Protein AF-A0A7C4ADW3-F1 (afdb_monomer_lite)

pLDDT: mean 90.83, std 10.3, range [45.72, 98.69]

Secondary structure (DSSP, 8-state):
--SSSEEEEEEEEE-SS-SSEEEEEEEEEEEETTTTEEEEPPSEEEEEE-TTS-EEEPPPPPSS-EESS-TT-TT--EESEEEEESS---EEEEEEEEETTT--B-B--EEEEE-SSS-EEEEEEEEEPP-

Radius of gyration: 14.39 Å; chains: 1; bounding box: 37×35×33 Å

Foldseek 3Di:
DPPFFWEKDKDKDQDQDAQKAKEFEAEWDPPDVVVPDIKGDWQKWKFKQAPVRDTDIKDTFDTGFDWPPDVPDPPTDTGRIMDMDDGQDWAKMKIFMAGNPPRHTRYDIDIDTADPPPGMHMYMYIYGDDD

Sequence (131 aa):
MPHYKFTGNVVSFDTGTLQMTRITGMIWKIIDINTNQFDGEPNYQMKLVDPNGEVHLSDVSGLGGADSTCPKCGDNRRMNCKIEFTPYVPGEYRVTLIQAWDGGQASNEVKFTMAASPPQYVHIDFFPNQQ

Structure (mmCIF, N/CA/C/O backbone):
data_AF-A0A7C4ADW3-F1
#
_entry.id   AF-A0A7C4ADW3-F1
#
loop_
_atom_site.group_PDB
_atom_site.id
_atom_site.type_symbol
_atom_site.label_atom_id
_atom_site.label_alt_id
_atom_site.label_comp_id
_atom_site.label_asym_id
_atom_site.label_entity_id
_atom_site.label_seq_id
_atom_site.pdbx_PDB_ins_code
_atom_site.Cartn_x
_atom_site.Cartn_y
_atom_site.Cartn_z
_atom_site.occupancy
_atom_site.B_iso_or_equiv
_atom_site.auth_seq_id
_atom_site.auth_comp_id
_atom_site.auth_asym_id
_atom_site.auth_atom_id
_atom_site.pdbx_PDB_model_num
ATOM 1 N N . MET A 1 1 ? 20.022 -11.215 -1.040 1.00 45.72 1 MET A N 1
ATOM 2 C CA . MET A 1 1 ? 19.246 -10.952 -2.270 1.00 45.72 1 MET A CA 1
ATOM 3 C C . MET A 1 1 ? 17.810 -10.696 -1.848 1.00 45.72 1 MET A C 1
ATOM 5 O O . MET A 1 1 ? 17.306 -11.519 -1.087 1.00 45.72 1 MET A O 1
ATOM 9 N N . PRO A 1 2 ? 17.168 -9.576 -2.217 1.00 53.22 2 PRO A N 1
ATOM 10 C CA . PRO A 1 2 ? 15.757 -9.401 -1.897 1.00 53.22 2 PRO A CA 1
ATOM 11 C C . PRO A 1 2 ? 14.934 -10.431 -2.685 1.00 53.22 2 PRO A C 1
ATOM 13 O O . PRO A 1 2 ? 15.098 -10.565 -3.893 1.00 53.22 2 PRO A O 1
ATOM 16 N N . HIS A 1 3 ? 14.085 -11.190 -1.988 1.00 76.88 3 HIS A N 1
ATOM 17 C CA . HIS A 1 3 ? 13.252 -12.252 -2.574 1.00 76.88 3 HIS A CA 1
ATOM 18 C C . HIS A 1 3 ? 12.066 -11.698 -3.390 1.00 76.88 3 HIS A C 1
ATOM 20 O O . HIS A 1 3 ? 11.438 -12.428 -4.147 1.00 76.88 3 HIS A O 1
ATOM 26 N N . TYR A 1 4 ? 11.773 -10.402 -3.253 1.00 89.25 4 TYR A N 1
ATOM 27 C CA . TYR A 1 4 ? 10.623 -9.731 -3.856 1.00 89.25 4 TYR A CA 1
ATOM 28 C C . TYR A 1 4 ? 11.052 -8.550 -4.736 1.00 89.25 4 TYR A C 1
ATOM 30 O O . TYR A 1 4 ? 12.095 -7.940 -4.493 1.00 89.25 4 TYR A O 1
ATOM 38 N N . LYS A 1 5 ? 10.234 -8.205 -5.743 1.00 93.62 5 LYS A N 1
ATOM 39 C CA . LYS A 1 5 ? 10.499 -7.092 -6.677 1.00 93.62 5 LYS A CA 1
ATOM 40 C C . LYS A 1 5 ? 10.414 -5.728 -5.985 1.00 93.62 5 LYS A C 1
ATOM 42 O O . LYS A 1 5 ? 11.176 -4.833 -6.337 1.00 93.62 5 LYS A O 1
ATOM 47 N N . PHE A 1 6 ? 9.529 -5.578 -5.002 1.00 96.19 6 PHE A N 1
ATOM 48 C CA . PHE A 1 6 ? 9.282 -4.313 -4.313 1.00 96.19 6 PHE A CA 1
ATOM 49 C C . PHE A 1 6 ? 9.501 -4.411 -2.803 1.00 96.19 6 PHE A C 1
ATOM 51 O O . PHE A 1 6 ? 9.341 -5.478 -2.205 1.00 96.19 6 PHE A O 1
ATOM 58 N N . THR A 1 7 ? 9.795 -3.267 -2.189 1.00 96.12 7 THR A N 1
ATOM 59 C CA . THR A 1 7 ? 9.727 -3.058 -0.742 1.00 96.12 7 THR A CA 1
ATOM 60 C C . THR A 1 7 ? 8.665 -2.011 -0.423 1.00 96.12 7 THR A C 1
ATOM 62 O O . THR A 1 7 ? 8.699 -0.909 -0.971 1.00 96.12 7 THR A O 1
ATOM 65 N N . GLY A 1 8 ? 7.714 -2.359 0.446 1.00 96.50 8 GLY A N 1
ATOM 66 C CA . GLY A 1 8 ? 6.661 -1.448 0.901 1.00 96.50 8 GLY A CA 1
ATOM 67 C C . GLY A 1 8 ? 7.104 -0.592 2.091 1.00 96.50 8 GLY A C 1
ATOM 68 O O . GLY A 1 8 ? 7.705 -1.110 3.032 1.00 96.50 8 GLY A O 1
ATOM 69 N N . ASN A 1 9 ? 6.766 0.697 2.075 1.00 96.00 9 ASN A N 1
ATOM 70 C CA . ASN A 1 9 ? 7.026 1.653 3.152 1.00 96.00 9 ASN A CA 1
ATOM 71 C C . ASN A 1 9 ? 5.736 2.378 3.526 1.00 96.00 9 ASN A C 1
ATOM 73 O O . ASN A 1 9 ? 5.073 2.946 2.663 1.00 96.00 9 ASN A O 1
ATOM 77 N N . VAL A 1 10 ? 5.382 2.356 4.810 1.00 96.62 10 VAL A N 1
ATOM 78 C CA . VAL A 1 10 ? 4.102 2.880 5.296 1.00 96.62 10 VAL A CA 1
ATOM 79 C C . VAL A 1 10 ? 4.258 4.303 5.816 1.00 96.62 10 VAL A C 1
ATOM 81 O O . VAL A 1 10 ? 5.202 4.610 6.542 1.00 96.62 10 VAL A O 1
ATOM 84 N N . VAL A 1 11 ? 3.279 5.148 5.507 1.00 94.12 11 VAL A N 1
ATOM 85 C CA . VAL A 1 11 ? 3.099 6.470 6.104 1.00 94.12 11 VAL A CA 1
ATOM 86 C C . VAL A 1 11 ? 1.648 6.615 6.546 1.00 94.12 11 VAL A C 1
ATOM 88 O O . VAL A 1 11 ? 0.734 6.293 5.793 1.00 94.12 11 VAL A O 1
ATOM 91 N N . SER A 1 12 ? 1.434 7.096 7.767 1.00 91.75 12 SER A N 1
ATOM 92 C CA . SER A 1 12 ? 0.105 7.370 8.317 1.00 91.75 12 SER A CA 1
ATOM 93 C C . SER A 1 12 ? -0.081 8.862 8.561 1.00 91.75 12 SER A C 1
ATOM 95 O O . SER A 1 12 ? 0.875 9.584 8.854 1.00 91.75 12 SER A O 1
ATOM 97 N N . PHE A 1 13 ? -1.321 9.316 8.424 1.00 88.75 13 PHE A N 1
ATOM 98 C CA . PHE A 1 13 ? -1.724 10.697 8.647 1.00 88.75 13 PHE A CA 1
ATOM 99 C C . PHE A 1 13 ? -2.974 10.714 9.512 1.00 88.75 13 PHE A C 1
ATOM 101 O O . PHE A 1 13 ? -3.928 9.981 9.241 1.00 88.75 13 PHE A O 1
ATOM 108 N N . ASP A 1 14 ? -2.979 11.570 10.527 1.00 88.12 14 ASP A N 1
ATOM 109 C CA . ASP A 1 14 ? -4.175 11.825 11.316 1.00 88.12 14 ASP A CA 1
ATOM 110 C C . ASP A 1 14 ? -5.182 12.607 10.472 1.00 88.12 14 ASP A C 1
ATOM 112 O O . ASP A 1 14 ? -4.844 13.590 9.810 1.00 88.12 14 ASP A O 1
ATOM 116 N N . THR A 1 15 ? -6.438 12.177 10.503 1.00 76.12 15 THR A N 1
ATOM 117 C CA . THR A 1 15 ? -7.532 12.805 9.763 1.00 76.12 15 THR A CA 1
ATOM 118 C C . THR A 1 15 ? -8.661 13.173 10.716 1.00 76.12 15 THR A C 1
ATOM 120 O O . THR A 1 15 ? -8.942 12.476 11.689 1.00 76.12 15 THR A O 1
ATOM 123 N N . GLY A 1 16 ? -9.329 14.293 10.443 1.00 62.47 16 GLY A N 1
ATOM 124 C CA . GLY A 1 16 ? -10.445 14.769 11.265 1.00 62.47 16 GLY A CA 1
ATOM 125 C C . GLY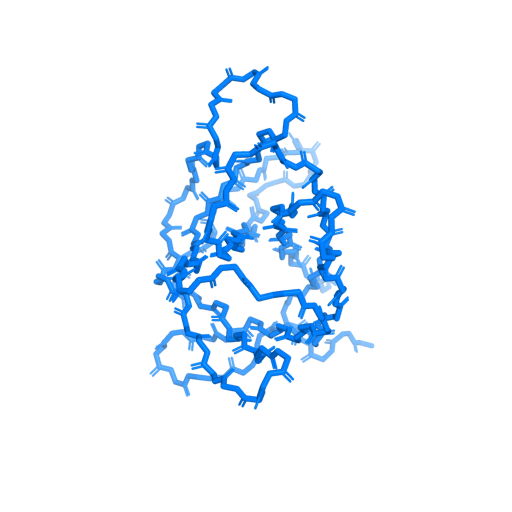 A 1 16 ? -11.829 14.316 10.790 1.00 62.47 16 GLY A C 1
ATOM 126 O O . GLY A 1 16 ? -12.819 14.703 11.404 1.00 62.47 16 GLY A O 1
ATOM 127 N N . THR A 1 17 ? -11.931 13.584 9.673 1.00 58.78 17 THR A N 1
ATOM 128 C CA . THR A 1 17 ? -13.182 13.521 8.889 1.00 58.78 17 THR A CA 1
ATOM 129 C C . THR A 1 17 ? -13.606 12.140 8.390 1.00 58.78 17 THR A C 1
ATOM 131 O O . THR A 1 17 ? -14.763 11.993 7.994 1.00 58.78 17 THR A O 1
ATOM 134 N N . LEU A 1 18 ? -12.744 11.118 8.380 1.00 60.31 18 LEU A N 1
ATOM 135 C CA . LEU A 1 18 ? -13.081 9.861 7.704 1.00 60.31 18 LEU A CA 1
ATOM 136 C C . LEU A 1 18 ? -13.853 8.894 8.617 1.00 60.31 18 LEU A C 1
ATOM 138 O O . LEU A 1 18 ? -13.312 8.330 9.560 1.00 60.31 18 LEU A O 1
ATOM 142 N N . GLN A 1 19 ? -15.121 8.646 8.268 1.00 74.06 19 GLN A N 1
ATOM 143 C CA . GLN A 1 19 ? -15.909 7.497 8.750 1.00 74.06 19 GLN A CA 1
ATOM 144 C C . GLN A 1 19 ? -15.603 6.202 7.965 1.00 74.06 19 GLN A C 1
ATOM 146 O O . GLN A 1 19 ? -16.326 5.213 8.093 1.00 74.06 19 GLN A O 1
ATOM 151 N N . MET A 1 20 ? -14.562 6.207 7.127 1.00 88.50 20 MET A N 1
ATOM 152 C CA . MET A 1 20 ? -14.167 5.088 6.271 1.00 88.50 20 MET A CA 1
ATOM 153 C C . MET A 1 20 ? -12.701 4.729 6.490 1.00 88.50 20 MET A C 1
ATOM 155 O O . MET A 1 20 ? -11.868 5.608 6.714 1.00 88.50 20 MET A O 1
ATOM 159 N N . THR A 1 21 ? -12.383 3.448 6.366 1.00 92.62 21 THR A N 1
ATOM 160 C CA . THR A 1 21 ? -11.007 2.977 6.248 1.00 92.62 21 THR A CA 1
ATOM 161 C C . THR A 1 21 ? -10.494 3.308 4.851 1.00 92.62 21 THR A C 1
ATOM 163 O O . THR A 1 21 ? -11.134 2.965 3.856 1.00 92.62 21 THR A O 1
ATOM 166 N N . ARG A 1 22 ? -9.337 3.977 4.771 1.00 93.31 22 ARG A N 1
ATOM 167 C CA . ARG A 1 22 ? -8.710 4.376 3.507 1.00 93.31 22 ARG A CA 1
ATOM 168 C C . ARG A 1 22 ? -7.217 4.072 3.514 1.00 93.31 22 ARG A C 1
ATOM 170 O O . ARG A 1 22 ? -6.466 4.655 4.298 1.00 93.31 22 ARG A O 1
ATOM 177 N N . ILE A 1 23 ? -6.805 3.198 2.600 1.00 95.50 23 ILE A N 1
ATOM 178 C CA . ILE A 1 23 ? -5.406 2.855 2.347 1.00 95.50 23 ILE A CA 1
ATOM 179 C C . ILE A 1 23 ? -5.122 3.113 0.873 1.00 95.50 23 ILE A C 1
ATOM 181 O O . ILE A 1 23 ? -5.848 2.632 0.005 1.00 95.50 23 ILE A O 1
ATOM 185 N N . THR A 1 24 ? -4.064 3.848 0.561 1.00 96.25 24 THR A N 1
ATOM 186 C CA . THR A 1 24 ? -3.632 4.062 -0.826 1.00 96.25 24 THR A CA 1
ATOM 187 C C . THR A 1 24 ? -2.233 3.520 -1.044 1.00 96.25 24 THR A C 1
ATOM 189 O O . THR A 1 24 ? -1.442 3.405 -0.108 1.00 96.25 24 THR A O 1
ATOM 192 N N . GLY A 1 25 ? -1.941 3.171 -2.290 1.00 97.56 25 GLY A N 1
ATOM 193 C CA . GLY A 1 25 ? -0.651 2.648 -2.697 1.00 97.56 25 GLY A CA 1
ATOM 194 C C . GLY A 1 25 ? -0.086 3.423 -3.875 1.00 97.56 25 GLY A C 1
ATOM 195 O O . GLY A 1 25 ? -0.821 3.838 -4.777 1.00 97.56 25 GLY A O 1
ATOM 196 N N . MET A 1 26 ? 1.232 3.591 -3.870 1.00 97.69 26 MET A N 1
ATOM 197 C CA . MET A 1 26 ? 1.995 4.004 -5.039 1.00 97.69 26 MET A CA 1
ATOM 198 C C . MET A 1 26 ? 3.016 2.929 -5.370 1.00 97.69 26 MET A C 1
ATOM 200 O O . MET A 1 26 ? 3.958 2.699 -4.612 1.00 97.69 26 MET A O 1
ATOM 204 N N . ILE A 1 27 ? 2.825 2.257 -6.501 1.00 97.94 27 ILE A N 1
ATOM 205 C CA . ILE A 1 27 ? 3.813 1.316 -7.017 1.00 97.94 27 ILE A CA 1
ATOM 206 C C . ILE A 1 27 ? 4.733 2.085 -7.949 1.00 97.94 27 ILE A C 1
ATOM 208 O O . ILE A 1 27 ? 4.316 2.518 -9.021 1.00 97.94 27 ILE A O 1
ATOM 212 N N . TRP A 1 28 ? 5.984 2.259 -7.536 1.00 95.94 28 TRP A N 1
ATOM 213 C CA . TRP A 1 28 ? 6.945 3.066 -8.269 1.00 95.94 28 TRP A CA 1
ATOM 214 C C . TRP A 1 28 ? 7.670 2.263 -9.343 1.00 95.94 28 TRP A C 1
ATOM 216 O O . TRP A 1 28 ? 8.145 1.149 -9.126 1.00 95.94 28 TRP A O 1
ATOM 226 N N . LYS A 1 29 ? 7.845 2.892 -10.496 1.00 94.00 29 LYS A N 1
ATOM 227 C CA . LYS A 1 29 ? 8.771 2.493 -11.545 1.00 94.00 29 LYS A CA 1
ATOM 228 C C . LYS A 1 29 ? 9.920 3.489 -11.570 1.00 94.00 29 LYS A C 1
ATOM 230 O O . LYS A 1 29 ? 9.690 4.689 -11.700 1.00 94.00 29 LYS A O 1
ATOM 235 N N . ILE A 1 30 ? 11.154 3.001 -11.483 1.00 91.94 30 ILE A N 1
ATOM 236 C CA . ILE A 1 30 ? 12.331 3.838 -11.737 1.00 91.94 30 ILE A CA 1
ATOM 237 C C . ILE A 1 30 ? 12.452 4.003 -13.251 1.00 91.94 30 ILE A C 1
ATOM 239 O O . ILE A 1 30 ? 12.610 3.013 -13.966 1.00 91.94 30 ILE A O 1
ATOM 243 N N . ILE A 1 31 ? 12.353 5.242 -13.731 1.00 91.75 31 ILE A N 1
ATOM 244 C CA . ILE A 1 31 ? 12.647 5.583 -15.127 1.00 91.75 31 ILE A CA 1
ATOM 245 C C . ILE A 1 31 ? 14.138 5.878 -15.258 1.00 91.75 31 ILE A C 1
ATOM 247 O O . ILE A 1 31 ? 14.818 5.275 -16.083 1.00 91.75 31 ILE A O 1
ATOM 251 N N . ASP A 1 32 ? 14.648 6.750 -14.391 1.00 88.00 32 ASP A N 1
ATOM 252 C CA . ASP A 1 32 ? 16.068 7.055 -14.274 1.00 88.00 32 ASP A CA 1
ATOM 253 C C . ASP A 1 32 ? 16.368 7.536 -12.853 1.00 88.00 32 ASP A C 1
ATOM 255 O O . ASP A 1 32 ? 15.870 8.566 -12.395 1.00 88.00 32 ASP A O 1
ATOM 259 N N . ILE A 1 33 ? 17.197 6.777 -12.141 1.00 85.56 33 ILE A N 1
ATOM 260 C CA . ILE A 1 33 ? 17.544 7.089 -10.757 1.00 85.56 33 ILE A CA 1
ATOM 261 C C . ILE A 1 33 ? 18.495 8.281 -10.637 1.00 85.56 33 ILE A C 1
ATOM 263 O O . ILE A 1 33 ? 18.429 9.012 -9.652 1.00 85.56 33 ILE A O 1
ATOM 267 N N . ASN A 1 34 ? 19.343 8.521 -11.640 1.00 89.06 34 ASN A N 1
ATOM 268 C CA . ASN A 1 34 ? 20.322 9.608 -11.595 1.00 89.06 34 ASN A CA 1
ATOM 269 C C . ASN A 1 34 ? 19.641 10.973 -11.707 1.00 89.06 34 ASN A C 1
ATOM 271 O O . ASN A 1 34 ? 20.129 11.962 -11.164 1.00 89.06 34 ASN A O 1
ATOM 275 N N . THR A 1 35 ? 18.497 11.021 -12.390 1.00 88.88 35 THR A N 1
ATOM 276 C CA . THR A 1 35 ? 17.680 12.229 -12.547 1.00 88.88 35 THR A CA 1
ATOM 277 C C . THR A 1 35 ? 16.444 12.233 -11.648 1.00 88.88 35 THR A C 1
ATOM 279 O O . THR A 1 35 ? 15.613 13.135 -11.754 1.00 88.88 35 THR A O 1
ATOM 282 N N . ASN A 1 36 ? 16.340 11.263 -10.729 1.00 84.44 36 ASN A N 1
ATOM 283 C CA . ASN A 1 36 ? 15.226 11.114 -9.793 1.00 84.44 36 ASN A CA 1
ATOM 284 C C . ASN A 1 36 ? 13.857 11.056 -10.508 1.00 84.44 36 ASN A C 1
ATOM 286 O O . ASN A 1 36 ? 12.859 11.602 -10.030 1.00 84.44 36 ASN A O 1
ATOM 290 N N . GLN A 1 37 ? 13.827 10.428 -11.685 1.00 88.06 37 GLN A N 1
ATOM 291 C CA . GLN A 1 37 ? 12.636 10.258 -12.505 1.00 88.06 37 GLN A CA 1
ATOM 292 C C . GLN A 1 37 ? 11.951 8.938 -12.165 1.00 88.06 37 GLN A C 1
ATOM 294 O O . GLN A 1 37 ? 12.486 7.849 -12.400 1.00 88.06 37 GLN A O 1
ATOM 299 N N . PHE A 1 38 ? 10.727 9.052 -11.658 1.00 90.31 38 PHE A N 1
ATOM 300 C CA . PHE A 1 38 ? 9.875 7.918 -11.331 1.00 90.31 38 PHE A CA 1
ATOM 301 C C . PHE A 1 38 ? 8.508 8.060 -11.981 1.00 90.31 38 PHE A C 1
ATOM 303 O O . PHE A 1 38 ? 8.006 9.168 -12.186 1.00 90.31 38 PHE A O 1
ATOM 310 N N . ASP A 1 39 ? 7.888 6.918 -12.236 1.00 92.88 39 ASP A N 1
ATOM 311 C CA . ASP A 1 39 ? 6.523 6.819 -12.729 1.00 92.88 39 ASP A CA 1
ATOM 312 C C . ASP A 1 39 ? 5.732 5.773 -11.931 1.00 92.88 39 ASP A C 1
ATOM 314 O O . ASP A 1 39 ? 6.283 5.110 -11.051 1.00 92.88 39 ASP A O 1
ATOM 318 N N . GLY A 1 40 ? 4.440 5.627 -12.213 1.00 95.19 40 GLY A N 1
ATOM 319 C CA . GLY A 1 40 ? 3.636 4.535 -11.672 1.00 95.19 40 GLY A CA 1
ATOM 320 C C . GLY A 1 40 ? 3.759 3.259 -12.489 1.00 95.19 40 GLY A C 1
ATOM 321 O O . GLY A 1 40 ? 3.577 3.264 -13.707 1.00 95.19 40 GLY A O 1
ATOM 322 N N . GLU A 1 41 ? 4.026 2.153 -11.806 1.00 96.19 41 GLU A N 1
ATOM 323 C CA . GLU A 1 41 ? 4.020 0.815 -12.384 1.00 96.19 41 GLU A CA 1
ATOM 324 C C . GLU A 1 41 ? 2.588 0.223 -12.350 1.00 96.19 41 GLU A C 1
ATOM 326 O O . GLU A 1 41 ? 1.979 0.133 -11.273 1.00 96.19 41 GLU A O 1
ATOM 331 N N . PRO A 1 42 ? 2.042 -0.223 -13.498 1.00 96.81 42 PRO A N 1
ATOM 332 C CA . PRO A 1 42 ? 0.695 -0.778 -13.582 1.00 96.81 42 PRO A CA 1
ATOM 333 C C . PRO A 1 42 ? 0.644 -2.286 -13.278 1.00 96.81 42 PRO A C 1
ATOM 335 O O . PRO A 1 42 ? 1.675 -2.957 -13.257 1.00 96.81 42 PRO A O 1
ATOM 338 N N . ASN A 1 43 ? -0.572 -2.834 -13.176 1.00 97.50 43 ASN A N 1
ATOM 339 C CA . ASN A 1 43 ? -0.886 -4.272 -13.061 1.00 97.50 43 ASN A CA 1
ATOM 340 C C . ASN A 1 43 ? -0.573 -4.933 -11.707 1.00 97.50 43 ASN A C 1
ATOM 342 O O . ASN A 1 43 ? -0.412 -6.154 -11.636 1.00 97.50 43 ASN A O 1
ATOM 346 N N . TYR A 1 44 ? -0.554 -4.156 -10.625 1.00 98.38 44 TYR A N 1
ATOM 347 C CA . TYR A 1 44 ? -0.435 -4.672 -9.260 1.00 98.38 44 TYR A CA 1
ATOM 348 C C . TYR A 1 44 ? -1.672 -4.339 -8.431 1.00 98.38 44 TYR A C 1
ATOM 350 O O . TYR A 1 44 ? -2.386 -3.383 -8.718 1.00 98.38 44 TYR A O 1
ATOM 358 N N . GLN A 1 45 ? -1.907 -5.102 -7.370 1.00 98.25 45 GLN A N 1
ATOM 359 C CA . GLN A 1 45 ? -2.906 -4.788 -6.352 1.00 98.25 45 GLN A CA 1
ATOM 360 C C . GLN A 1 45 ? -2.285 -4.892 -4.966 1.00 98.25 45 GLN A C 1
ATOM 362 O O . GLN A 1 45 ? -1.425 -5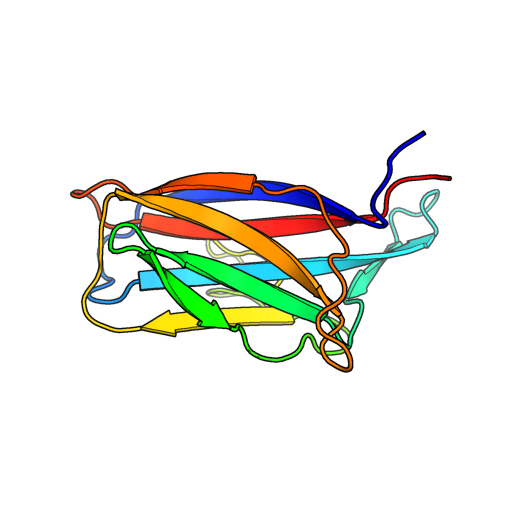.737 -4.713 1.00 98.25 45 GLN A O 1
ATOM 367 N N . MET A 1 46 ? -2.749 -4.054 -4.046 1.00 98.56 46 MET A N 1
ATOM 368 C CA . MET A 1 46 ? -2.557 -4.308 -2.627 1.00 98.56 46 MET A CA 1
ATOM 369 C C . MET A 1 46 ? -3.535 -5.397 -2.202 1.00 98.56 46 MET A C 1
ATOM 371 O O . MET A 1 46 ? -4.737 -5.280 -2.444 1.00 98.56 46 MET A O 1
ATOM 375 N N . LYS A 1 47 ? -3.017 -6.428 -1.542 1.00 98.62 47 LYS A N 1
ATOM 376 C CA . LYS A 1 47 ? -3.796 -7.402 -0.789 1.00 98.62 47 LYS A CA 1
ATOM 377 C C . LYS A 1 47 ? -3.679 -7.053 0.688 1.00 98.62 47 LYS A C 1
ATOM 379 O O . LYS A 1 47 ? -2.633 -7.272 1.295 1.00 98.62 47 LYS A O 1
ATOM 384 N N . LEU A 1 48 ? -4.742 -6.478 1.232 1.00 98.62 48 LEU A N 1
ATOM 385 C CA . LEU A 1 48 ? -4.858 -6.061 2.624 1.00 98.62 48 LEU A CA 1
ATOM 386 C C . LEU A 1 48 ? -5.568 -7.153 3.422 1.00 98.62 48 LEU A C 1
ATOM 388 O O . LEU A 1 48 ? -6.602 -7.647 2.988 1.00 98.62 48 LEU A O 1
ATOM 392 N N . VAL A 1 49 ? -5.033 -7.496 4.586 1.00 98.62 49 VAL A N 1
ATOM 393 C CA . VAL A 1 49 ? -5.738 -8.228 5.639 1.00 98.62 49 VAL A CA 1
ATOM 394 C C . VAL A 1 49 ? -6.039 -7.236 6.752 1.00 98.62 49 VAL A C 1
ATOM 396 O O . VAL A 1 49 ? -5.117 -6.579 7.248 1.00 98.62 49 VAL A O 1
ATOM 399 N N . ASP A 1 50 ? -7.313 -7.091 7.094 1.00 98.25 50 ASP A N 1
ATOM 400 C CA . ASP A 1 50 ? -7.773 -6.153 8.116 1.00 98.25 50 ASP A CA 1
ATOM 401 C C . ASP A 1 50 ? -7.704 -6.740 9.546 1.00 98.25 50 ASP A C 1
ATOM 403 O O . ASP A 1 50 ? -7.382 -7.923 9.714 1.00 98.25 50 ASP A O 1
ATOM 407 N N . PRO A 1 51 ? -7.999 -5.945 10.595 1.00 98.19 51 PRO A N 1
ATOM 408 C CA . PRO A 1 51 ? -7.957 -6.406 11.984 1.00 98.19 51 PRO A CA 1
ATOM 409 C C . PRO A 1 51 ? -8.909 -7.565 12.305 1.00 98.19 51 PRO A C 1
ATOM 411 O O . PRO A 1 51 ? -8.701 -8.263 13.296 1.00 98.19 51 PRO A O 1
ATOM 414 N N . ASN A 1 52 ? -9.942 -7.776 11.485 1.00 97.38 52 ASN A N 1
ATOM 415 C CA . ASN A 1 52 ? -10.900 -8.871 11.620 1.00 97.38 52 ASN A CA 1
ATOM 416 C C . ASN A 1 52 ? -10.484 -10.112 10.810 1.00 97.38 52 ASN A C 1
ATOM 418 O O . ASN A 1 52 ? -11.133 -11.154 10.901 1.00 97.38 52 ASN A O 1
ATOM 422 N N . GLY A 1 53 ? -9.395 -10.023 10.041 1.00 97.69 53 GLY A N 1
ATOM 423 C CA . GLY A 1 53 ? -8.903 -11.083 9.170 1.00 97.69 53 GLY A CA 1
ATOM 424 C C . GLY A 1 53 ? -9.547 -11.100 7.782 1.00 97.69 53 GLY A C 1
ATOM 425 O O . GLY A 1 53 ? -9.295 -12.039 7.023 1.00 97.69 53 GLY A O 1
ATOM 426 N N . GLU A 1 54 ? -10.353 -10.096 7.425 1.00 98.06 54 GLU A N 1
ATOM 427 C CA . GLU A 1 54 ? -10.939 -10.007 6.088 1.00 98.06 54 GLU A CA 1
ATOM 428 C C . GLU A 1 54 ? -9.900 -9.550 5.064 1.00 98.06 54 GLU A C 1
ATOM 430 O O . GLU A 1 54 ? -9.012 -8.742 5.354 1.00 98.06 54 GLU A O 1
ATOM 435 N N . VAL A 1 55 ? -10.010 -10.085 3.846 1.00 98.19 55 VAL A N 1
ATOM 436 C CA . VAL A 1 55 ? -9.107 -9.762 2.739 1.00 98.19 55 VAL A CA 1
ATOM 437 C C . VAL A 1 55 ? -9.762 -8.741 1.820 1.00 98.19 55 VAL A C 1
ATOM 439 O O . VAL A 1 55 ? -10.813 -9.009 1.244 1.00 98.19 55 VAL A O 1
ATOM 442 N N . HIS A 1 56 ? -9.075 -7.624 1.601 1.00 98.12 56 HIS A N 1
ATOM 443 C CA . HIS A 1 56 ? -9.481 -6.562 0.686 1.00 98.12 56 HIS A CA 1
ATOM 444 C C . HIS A 1 56 ? -8.444 -6.415 -0.429 1.00 98.12 56 HIS A C 1
ATOM 446 O O . HIS A 1 56 ? -7.236 -6.442 -0.177 1.00 98.12 56 HIS A O 1
ATOM 452 N N . LEU A 1 57 ? -8.907 -6.253 -1.668 1.00 98.19 57 LEU A N 1
ATOM 453 C CA . LEU A 1 57 ? -8.049 -5.957 -2.814 1.00 98.19 57 LEU A CA 1
ATOM 454 C C . LEU A 1 57 ? -8.227 -4.499 -3.223 1.00 98.19 57 LEU A C 1
ATOM 456 O O . LEU A 1 57 ? -9.348 -3.997 -3.259 1.00 98.19 57 LEU A O 1
ATOM 460 N N . SER A 1 58 ? -7.124 -3.827 -3.546 1.00 98.12 58 SER A N 1
ATOM 461 C CA . SER A 1 58 ? -7.190 -2.490 -4.136 1.00 98.12 58 SER A CA 1
ATOM 462 C C . SER A 1 58 ? -7.720 -2.520 -5.563 1.00 98.12 58 SER A C 1
ATOM 464 O O . SER A 1 58 ? -7.713 -3.564 -6.215 1.00 98.12 58 SER A O 1
ATOM 466 N N . ASP A 1 59 ? -8.031 -1.348 -6.110 1.00 96.50 59 ASP A N 1
ATOM 467 C CA . ASP A 1 59 ? -8.030 -1.162 -7.564 1.00 96.50 59 ASP A CA 1
ATOM 468 C C . ASP A 1 59 ? -6.700 -1.663 -8.167 1.00 96.50 59 ASP A C 1
ATOM 470 O O . ASP A 1 59 ? -5.647 -1.591 -7.519 1.00 96.50 59 ASP A O 1
ATOM 474 N N . VAL A 1 60 ? -6.730 -2.174 -9.402 1.00 97.62 60 VAL A N 1
ATOM 475 C CA . VAL A 1 60 ? -5.499 -2.514 -10.135 1.00 97.62 60 VAL A CA 1
ATOM 476 C C . VAL A 1 60 ? -4.725 -1.231 -10.419 1.00 97.62 60 VAL A C 1
ATOM 478 O O . VAL A 1 60 ? -5.301 -0.243 -10.874 1.00 97.62 60 VAL A O 1
ATOM 481 N N . SER A 1 61 ? -3.417 -1.249 -10.166 1.00 97.38 61 SER A N 1
ATOM 482 C CA . SER A 1 61 ? -2.573 -0.080 -10.347 1.00 97.38 61 SER A CA 1
ATOM 483 C C . SER A 1 61 ? -2.532 0.369 -11.807 1.00 97.38 61 SER A C 1
ATOM 485 O O . SER A 1 61 ? -2.332 -0.435 -12.724 1.00 97.38 61 SER A O 1
ATOM 487 N N . GLY A 1 62 ? -2.732 1.669 -12.016 1.00 92.56 62 GLY A N 1
ATOM 488 C CA . GLY A 1 62 ? -2.633 2.313 -13.324 1.00 92.56 62 GLY A CA 1
ATOM 489 C C . GLY A 1 62 ? -1.223 2.812 -13.649 1.00 92.56 62 GLY A C 1
ATOM 490 O O . GLY A 1 62 ? -0.346 2.879 -12.785 1.00 92.56 62 GLY A O 1
ATOM 491 N N . LEU A 1 63 ? -1.026 3.205 -14.912 1.00 89.06 63 LEU A N 1
ATOM 492 C CA . LEU A 1 63 ? 0.135 3.997 -15.329 1.00 89.06 63 LEU A CA 1
ATOM 493 C C . LEU A 1 63 ? 0.076 5.387 -14.685 1.00 89.06 63 LEU A C 1
ATOM 495 O O . LEU A 1 63 ? -0.999 5.985 -14.591 1.00 89.06 63 LEU A O 1
ATOM 499 N N . GLY A 1 64 ? 1.226 5.931 -14.294 1.00 89.00 64 GLY A N 1
ATOM 500 C CA . GLY A 1 64 ? 1.264 7.240 -13.653 1.00 89.00 64 GLY A CA 1
ATOM 501 C C . GLY A 1 64 ? 0.767 7.219 -12.213 1.00 89.00 64 GLY A C 1
ATOM 502 O O . GLY A 1 64 ? 0.899 6.246 -11.485 1.00 89.00 64 GLY A O 1
ATOM 503 N N . GLY A 1 65 ? 0.211 8.336 -11.769 1.00 84.88 65 GLY A N 1
ATOM 504 C CA . GLY A 1 65 ? -0.317 8.460 -10.418 1.00 84.88 65 GLY A CA 1
ATOM 505 C C . GLY A 1 65 ? -1.015 9.793 -10.240 1.00 84.88 65 GLY A C 1
ATOM 506 O O . GLY A 1 65 ? -0.576 10.797 -10.811 1.00 84.88 65 GLY A O 1
ATOM 507 N N . ALA A 1 66 ? -2.084 9.787 -9.458 1.00 85.25 66 ALA A N 1
ATOM 508 C CA . ALA A 1 66 ? -2.880 10.957 -9.118 1.00 85.25 66 ALA A CA 1
ATOM 509 C C . ALA A 1 66 ? -2.640 11.360 -7.660 1.00 85.25 66 ALA A C 1
ATOM 511 O O . ALA A 1 66 ? -2.136 10.568 -6.865 1.00 85.25 66 ALA A O 1
ATOM 512 N N . ASP A 1 67 ? -3.005 12.589 -7.314 1.00 83.19 67 ASP A N 1
ATOM 513 C CA . ASP A 1 67 ? -3.001 13.053 -5.929 1.00 83.19 67 ASP A CA 1
ATOM 514 C C . ASP A 1 67 ? -3.998 12.242 -5.086 1.00 83.19 67 ASP A C 1
ATOM 516 O O . ASP A 1 67 ? -5.146 12.026 -5.481 1.00 83.19 67 ASP A O 1
ATOM 520 N N . SER A 1 68 ? -3.556 11.772 -3.921 1.00 78.00 68 SER A N 1
ATOM 521 C CA . SER A 1 68 ? -4.365 10.966 -3.008 1.00 78.00 68 SER A CA 1
ATOM 522 C C . SER A 1 68 ? -5.406 11.795 -2.267 1.00 78.00 68 SER A C 1
ATOM 524 O O . SER A 1 68 ? -6.451 11.269 -1.880 1.00 78.00 68 SER A O 1
ATOM 526 N N . THR A 1 69 ? -5.133 13.079 -2.043 1.00 76.31 69 THR A N 1
ATOM 527 C CA . THR A 1 69 ? -6.069 14.014 -1.411 1.00 76.31 69 THR A CA 1
ATOM 528 C C . THR A 1 69 ? -6.269 15.237 -2.294 1.00 76.31 69 THR A C 1
ATOM 530 O O . THR A 1 69 ? -7.238 15.296 -3.049 1.00 76.31 69 THR A O 1
ATOM 533 N N . CYS A 1 70 ? -5.362 16.207 -2.222 1.00 73.75 70 CYS A N 1
ATOM 534 C CA . CYS A 1 70 ? -5.383 17.395 -3.062 1.00 73.75 70 CYS A CA 1
ATOM 535 C C . CYS A 1 70 ? -3.960 17.903 -3.336 1.00 73.75 70 CYS A C 1
ATOM 537 O O . CYS A 1 70 ? -3.098 17.799 -2.456 1.00 73.75 70 CYS A O 1
ATOM 539 N N . PRO A 1 71 ? -3.697 18.527 -4.499 1.00 73.88 71 PRO A N 1
ATOM 540 C CA . PRO A 1 71 ? -2.419 19.182 -4.739 1.00 73.88 71 PRO A CA 1
ATOM 541 C C . PRO A 1 71 ? -2.090 20.167 -3.607 1.00 73.88 71 PRO A C 1
ATOM 543 O O . PRO A 1 71 ? -2.871 21.075 -3.324 1.00 73.88 71 PRO A O 1
ATOM 546 N N . LYS A 1 72 ? -0.909 20.014 -2.994 1.00 74.06 72 LYS A N 1
ATOM 547 C CA . LYS A 1 72 ? -0.397 20.835 -1.873 1.00 74.06 72 LYS A CA 1
ATOM 548 C C . LYS A 1 72 ? -1.112 20.653 -0.522 1.00 74.06 72 LYS A C 1
ATOM 550 O O . LYS A 1 72 ? -0.780 21.379 0.414 1.00 74.06 72 LYS A O 1
ATOM 555 N N . CYS A 1 73 ? -2.026 19.691 -0.381 1.00 76.62 73 CYS A N 1
ATOM 556 C CA . CYS A 1 73 ? -2.461 19.242 0.943 1.00 76.62 73 CYS A CA 1
ATOM 557 C C . CYS A 1 73 ? -1.270 18.585 1.675 1.00 76.62 73 CYS A C 1
ATOM 559 O O . CYS A 1 73 ? -0.482 17.868 1.059 1.00 76.62 73 CYS A O 1
ATOM 561 N N . GLY A 1 7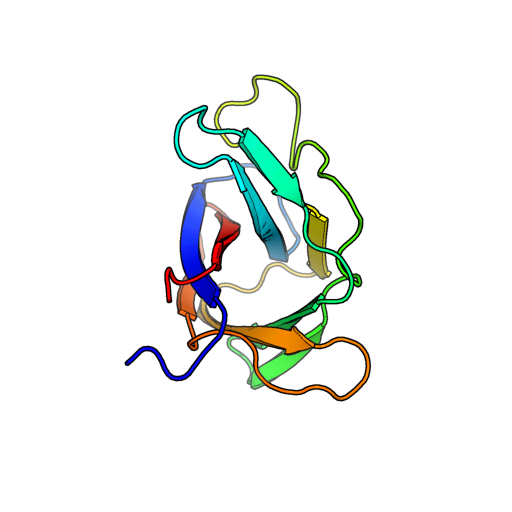4 ? -1.106 18.839 2.978 1.00 73.69 74 GLY A N 1
ATOM 562 C CA . GLY A 1 74 ? 0.051 18.346 3.748 1.00 73.69 74 GLY A CA 1
ATOM 563 C C . GLY A 1 74 ? 0.136 16.817 3.860 1.00 73.69 74 GLY A C 1
ATOM 564 O O . GLY A 1 74 ? 1.221 16.276 4.054 1.00 73.69 74 GLY A O 1
ATOM 565 N N . ASP A 1 75 ? -0.993 16.128 3.695 1.00 73.44 75 ASP A N 1
ATOM 566 C CA . ASP A 1 75 ? -1.125 14.667 3.681 1.00 73.44 75 ASP A CA 1
ATOM 567 C C . ASP A 1 75 ? -1.110 14.061 2.265 1.00 73.44 75 ASP A C 1
ATOM 569 O O . ASP A 1 75 ? -1.255 12.848 2.095 1.00 73.44 75 ASP A O 1
ATOM 573 N N . ASN A 1 76 ? -0.954 14.895 1.234 1.00 80.25 76 ASN A N 1
ATOM 574 C CA . ASN A 1 76 ? -1.070 14.448 -0.140 1.00 80.25 76 ASN A CA 1
ATOM 575 C C . ASN A 1 76 ? 0.120 13.586 -0.557 1.00 80.25 76 ASN A C 1
ATOM 577 O O . ASN A 1 76 ? 1.286 13.942 -0.363 1.00 80.25 76 ASN A O 1
ATOM 581 N N . ARG A 1 77 ? -0.191 12.469 -1.205 1.00 87.69 77 ARG A N 1
ATOM 582 C CA . ARG A 1 77 ? 0.761 11.548 -1.818 1.00 87.69 77 ARG A CA 1
ATOM 583 C C . ARG A 1 77 ? 0.320 11.253 -3.241 1.00 87.69 77 ARG A C 1
ATOM 585 O O . ARG A 1 77 ? -0.869 11.282 -3.538 1.00 87.69 77 ARG A O 1
ATOM 592 N N . ARG A 1 78 ? 1.261 10.938 -4.132 1.00 91.81 78 ARG A N 1
ATOM 593 C CA . ARG A 1 78 ? 0.873 10.310 -5.401 1.00 91.81 78 ARG A CA 1
ATOM 594 C C . ARG A 1 78 ? 0.414 8.895 -5.097 1.00 91.81 78 ARG A C 1
ATOM 596 O O . ARG A 1 78 ? 1.037 8.236 -4.283 1.00 91.81 78 ARG A O 1
ATOM 603 N N . MET A 1 79 ? -0.648 8.439 -5.739 1.00 95.06 79 MET A N 1
ATOM 604 C CA . MET A 1 79 ? -1.135 7.067 -5.649 1.00 95.06 79 MET A CA 1
ATOM 605 C C . MET A 1 79 ? -1.538 6.570 -7.032 1.00 95.06 79 MET A C 1
ATOM 607 O O . MET A 1 79 ? -1.943 7.356 -7.893 1.00 95.06 79 MET A O 1
ATOM 611 N N . ASN A 1 80 ? -1.481 5.260 -7.230 1.00 97.00 80 ASN A N 1
ATOM 612 C CA . ASN A 1 80 ? -2.012 4.614 -8.424 1.00 97.00 80 ASN A CA 1
ATOM 613 C C . ASN A 1 80 ? -2.914 3.412 -8.124 1.00 97.00 80 ASN A C 1
ATOM 615 O O . ASN A 1 80 ? -3.459 2.841 -9.064 1.00 97.00 80 ASN A O 1
ATOM 619 N N . CYS A 1 81 ? -3.135 3.075 -6.849 1.00 97.06 81 CYS A N 1
ATOM 620 C CA . CYS A 1 81 ? -4.178 2.157 -6.393 1.00 97.06 81 CYS A CA 1
ATOM 621 C C . CYS A 1 81 ? -4.708 2.558 -5.004 1.00 97.06 81 CYS A C 1
ATOM 623 O O . CYS A 1 81 ? -4.056 3.302 -4.262 1.00 97.06 81 CYS A O 1
ATOM 625 N N . LYS A 1 82 ? -5.900 2.075 -4.636 1.00 96.75 82 LYS A N 1
ATOM 626 C CA . LYS A 1 82 ? -6.515 2.362 -3.331 1.00 96.75 82 LYS A CA 1
ATOM 627 C C . LYS A 1 82 ? -7.479 1.274 -2.859 1.00 96.75 82 LYS A C 1
ATOM 629 O O . LYS A 1 82 ? -7.998 0.514 -3.669 1.00 96.75 82 LYS A O 1
ATOM 634 N N . ILE A 1 83 ? -7.705 1.242 -1.549 1.00 96.62 83 ILE A N 1
ATOM 635 C CA . ILE A 1 83 ? -8.724 0.468 -0.836 1.00 96.62 83 ILE A CA 1
ATOM 636 C C . ILE A 1 83 ? -9.525 1.451 0.016 1.00 96.62 83 ILE A C 1
ATOM 638 O O . ILE A 1 83 ? -8.947 2.216 0.793 1.00 96.62 83 ILE A O 1
ATOM 642 N N . GLU A 1 84 ? -10.846 1.416 -0.125 1.00 94.69 84 GLU A N 1
ATOM 643 C CA . GLU A 1 84 ? -11.788 2.235 0.638 1.00 94.69 84 GLU A CA 1
ATOM 644 C C . GLU A 1 84 ? -12.977 1.367 1.063 1.00 94.69 84 GLU A C 1
ATOM 646 O O . GLU A 1 84 ? -13.609 0.736 0.217 1.00 94.69 84 GLU A O 1
ATOM 651 N N . PHE A 1 85 ? -13.288 1.331 2.360 1.00 93.50 85 PHE A N 1
ATOM 652 C CA . PHE A 1 85 ? -14.480 0.648 2.875 1.00 93.50 85 PHE A CA 1
ATOM 653 C C . PHE A 1 85 ? -15.010 1.298 4.156 1.00 93.50 85 PHE A C 1
ATOM 655 O O . PHE A 1 85 ? -14.285 1.978 4.884 1.00 93.50 85 PHE A O 1
ATOM 662 N N . THR A 1 86 ? -16.303 1.109 4.416 1.00 92.06 86 THR A N 1
ATOM 663 C CA . THR A 1 86 ? -17.001 1.614 5.602 1.00 92.06 86 THR A CA 1
ATOM 664 C C . THR A 1 86 ? -17.514 0.456 6.464 1.00 92.06 86 THR A C 1
ATOM 666 O O . THR A 1 86 ? -17.960 -0.552 5.915 1.00 92.06 86 THR A O 1
ATOM 669 N N . PRO A 1 87 ? -17.515 0.594 7.803 1.00 92.56 87 PRO A N 1
ATOM 670 C CA . PRO A 1 87 ? -17.038 1.742 8.587 1.00 92.56 87 PRO A CA 1
ATOM 671 C C . PRO A 1 87 ? -15.501 1.791 8.718 1.00 92.56 87 PRO A C 1
ATOM 673 O O . PRO A 1 87 ? -14.801 0.900 8.251 1.00 92.56 87 PRO A O 1
ATOM 676 N N . TYR A 1 88 ? -14.978 2.836 9.369 1.00 93.31 88 TYR A N 1
ATOM 677 C CA . TYR A 1 88 ? -13.583 2.890 9.819 1.00 93.31 88 TYR A CA 1
ATOM 678 C C . TYR A 1 88 ? -13.289 1.779 10.837 1.00 93.31 88 TYR A C 1
ATOM 680 O O . TYR A 1 88 ? -13.996 1.652 11.839 1.00 93.31 88 TYR A O 1
ATOM 688 N N . VAL A 1 89 ? -12.222 1.014 10.606 1.00 94.81 89 VAL A N 1
ATOM 689 C CA . VAL A 1 89 ? -11.807 -0.100 11.467 1.00 94.81 89 VAL A CA 1
ATOM 690 C C . VAL A 1 89 ? -10.393 0.172 12.001 1.00 94.81 89 VAL A C 1
ATOM 692 O O . VAL A 1 89 ? -9.428 0.100 11.242 1.00 94.81 89 VAL A O 1
ATOM 695 N N . PRO A 1 90 ? -10.218 0.500 13.291 1.00 95.06 90 PRO A N 1
ATOM 696 C CA . PRO A 1 90 ? -8.890 0.603 13.888 1.00 95.06 90 PRO A CA 1
ATOM 697 C C . PRO A 1 90 ? -8.302 -0.780 14.189 1.00 95.06 90 PRO A C 1
ATOM 699 O O . PRO A 1 90 ? -9.036 -1.742 14.408 1.00 95.06 90 PRO A O 1
ATOM 702 N N . GLY A 1 91 ? -6.976 -0.873 14.265 1.00 97.06 91 GLY A N 1
ATOM 703 C CA . GLY A 1 91 ? -6.270 -2.117 14.591 1.00 97.06 91 GLY A CA 1
ATOM 704 C C . GLY A 1 91 ? -5.078 -2.400 13.682 1.00 97.06 91 GLY A C 1
ATOM 705 O O . GLY A 1 91 ? -4.660 -1.534 12.914 1.00 97.06 91 GLY A O 1
ATOM 706 N N . GLU A 1 92 ? -4.507 -3.601 13.814 1.00 98.50 92 GLU A N 1
ATOM 707 C CA . GLU A 1 92 ? -3.375 -4.061 13.000 1.00 98.50 92 GLU A CA 1
ATOM 708 C C . GLU A 1 92 ? -3.851 -4.516 11.617 1.00 98.50 92 GLU A C 1
ATOM 710 O O . GLU A 1 92 ? -4.723 -5.371 11.495 1.00 98.50 92 GLU A O 1
ATOM 715 N N . TYR A 1 93 ? -3.208 -3.984 10.587 1.00 98.56 93 TYR A N 1
ATOM 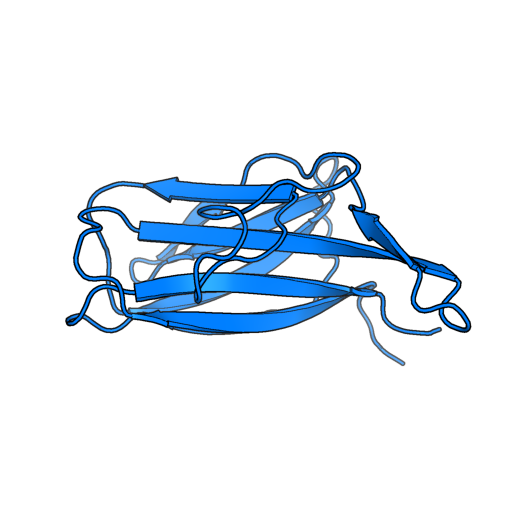716 C CA . TYR A 1 93 ? -3.373 -4.368 9.195 1.00 98.56 93 TYR A CA 1
ATOM 717 C C . TYR A 1 93 ? -2.094 -4.991 8.656 1.00 98.56 93 TYR A C 1
ATOM 719 O O . TYR A 1 93 ? -0.982 -4.680 9.102 1.00 98.56 93 TYR A O 1
ATOM 727 N N . ARG A 1 94 ? -2.250 -5.829 7.632 1.00 98.69 94 ARG A N 1
ATOM 728 C CA . ARG A 1 94 ? -1.138 -6.424 6.884 1.00 98.69 94 ARG A CA 1
ATOM 729 C C . ARG A 1 94 ? -1.364 -6.239 5.402 1.00 98.69 94 ARG A C 1
ATOM 731 O O . ARG A 1 94 ? -2.456 -6.510 4.920 1.00 98.69 94 ARG A O 1
ATOM 738 N N . VAL A 1 95 ? -0.346 -5.795 4.677 1.00 98.62 95 VAL A N 1
ATOM 739 C CA . VAL A 1 95 ? -0.427 -5.618 3.225 1.00 98.62 95 VAL A CA 1
ATOM 740 C C . VAL A 1 95 ? 0.723 -6.323 2.544 1.00 98.62 95 VAL A C 1
ATOM 742 O O . VAL A 1 95 ? 1.879 -6.171 2.933 1.00 98.62 95 VAL A O 1
ATOM 745 N N . THR A 1 96 ? 0.407 -7.031 1.470 1.00 98.38 96 THR A N 1
ATOM 746 C CA . THR A 1 96 ? 1.371 -7.412 0.441 1.00 98.38 96 THR A CA 1
ATOM 747 C C . THR A 1 96 ? 0.960 -6.804 -0.892 1.00 98.38 96 THR A C 1
ATOM 749 O O . THR A 1 96 ? -0.223 -6.595 -1.161 1.00 98.38 96 THR A O 1
ATOM 752 N N . LEU A 1 97 ? 1.938 -6.509 -1.743 1.00 98.44 97 LEU A N 1
ATOM 753 C CA . LEU A 1 97 ? 1.690 -6.234 -3.149 1.00 98.44 97 LEU A CA 1
ATOM 754 C C . LEU A 1 97 ? 1.636 -7.560 -3.902 1.00 98.44 97 LEU A C 1
ATOM 756 O O . LEU A 1 97 ? 2.511 -8.409 -3.715 1.00 98.44 97 LEU A O 1
ATOM 760 N N . ILE A 1 98 ? 0.646 -7.721 -4.770 1.00 98.31 98 ILE A N 1
ATOM 761 C CA . ILE A 1 98 ? 0.493 -8.881 -5.647 1.00 98.31 98 ILE A CA 1
ATOM 762 C C . ILE A 1 98 ? 0.406 -8.441 -7.108 1.00 98.31 98 ILE A C 1
ATOM 764 O O . ILE A 1 98 ? -0.027 -7.329 -7.411 1.00 98.31 98 ILE A O 1
ATOM 768 N N . GLN A 1 99 ? 0.804 -9.324 -8.015 1.00 97.50 99 GLN A N 1
ATOM 769 C CA . GLN A 1 99 ? 0.484 -9.220 -9.435 1.00 97.50 99 GLN A CA 1
ATOM 770 C C . GLN A 1 99 ? -1.023 -9.407 -9.640 1.00 97.50 99 GLN A C 1
ATOM 772 O O . GLN A 1 99 ? -1.608 -10.353 -9.115 1.00 97.50 99 GLN A O 1
ATOM 777 N N . ALA A 1 100 ? -1.658 -8.530 -10.418 1.00 96.31 100 ALA A N 1
ATOM 778 C CA . ALA A 1 100 ? -3.113 -8.560 -10.596 1.00 96.31 100 ALA A CA 1
ATOM 779 C C . ALA A 1 100 ? -3.616 -9.765 -11.419 1.00 96.31 100 ALA A C 1
ATOM 781 O O . ALA A 1 100 ? -4.781 -10.137 -11.317 1.00 96.31 100 ALA A O 1
ATOM 782 N N . TRP A 1 101 ? -2.762 -10.366 -12.253 1.00 93.44 101 TRP A N 1
ATOM 783 C CA . TRP A 1 101 ? -3.162 -11.401 -13.215 1.00 93.44 101 TRP A CA 1
ATOM 784 C C . TRP A 1 101 ? -3.022 -12.840 -12.689 1.00 93.44 101 TRP A C 1
ATOM 786 O O . TRP A 1 101 ? -3.770 -13.705 -13.136 1.00 93.44 101 TRP A O 1
ATOM 796 N N . ASP A 1 102 ? -2.116 -13.107 -11.742 1.00 94.81 102 ASP A N 1
ATOM 797 C CA . ASP A 1 102 ? -1.925 -14.437 -11.129 1.00 94.81 102 ASP A CA 1
ATOM 798 C C . ASP A 1 102 ? -1.928 -14.437 -9.590 1.00 94.81 102 ASP A C 1
ATOM 800 O O . ASP A 1 102 ? -1.903 -15.503 -8.974 1.00 94.81 102 ASP A O 1
ATOM 804 N N . GLY A 1 103 ? -1.963 -13.265 -8.947 1.00 95.44 103 GLY A N 1
ATOM 805 C CA . GLY A 1 103 ? -1.895 -13.140 -7.492 1.00 95.44 103 GLY A CA 1
ATOM 806 C C . GLY A 1 103 ? -0.508 -13.399 -6.893 1.00 95.44 103 GLY A C 1
ATOM 807 O O . GLY A 1 103 ? -0.390 -13.498 -5.669 1.00 95.44 103 GLY A O 1
ATOM 808 N N . GLY A 1 104 ? 0.542 -13.499 -7.715 1.00 96.50 104 GLY A N 1
ATOM 809 C CA . GLY A 1 104 ? 1.912 -13.717 -7.262 1.00 96.50 104 GLY A CA 1
ATOM 810 C C . GLY A 1 104 ? 2.409 -12.571 -6.381 1.00 96.50 104 GLY A C 1
ATOM 811 O O . GLY A 1 104 ? 2.342 -11.401 -6.765 1.00 96.50 104 GLY A O 1
ATOM 812 N N . GLN A 1 105 ? 2.919 -12.890 -5.189 1.00 96.62 105 GLN A N 1
ATOM 813 C CA . GLN A 1 105 ? 3.412 -11.883 -4.250 1.00 96.62 105 GLN A CA 1
ATOM 814 C C . GLN A 1 105 ? 4.653 -11.166 -4.801 1.00 96.62 105 GLN A C 1
ATOM 816 O O . GLN A 1 105 ? 5.656 -11.786 -5.148 1.00 96.62 105 GLN A O 1
ATOM 821 N N . ALA A 1 106 ? 4.585 -9.837 -4.844 1.00 96.88 106 ALA A N 1
ATOM 822 C CA . ALA A 1 106 ? 5.577 -8.961 -5.455 1.00 96.88 106 ALA A CA 1
ATOM 823 C C . ALA A 1 106 ? 6.361 -8.108 -4.442 1.00 96.88 106 ALA A C 1
ATOM 825 O O . ALA A 1 106 ? 7.389 -7.539 -4.815 1.00 96.88 106 ALA A O 1
ATOM 826 N N . SER A 1 107 ? 5.918 -8.027 -3.182 1.00 97.38 107 SER A N 1
ATOM 827 C CA . SER A 1 107 ? 6.606 -7.296 -2.105 1.00 97.38 107 SER A CA 1
ATOM 828 C C . SER A 1 107 ? 6.761 -8.114 -0.824 1.00 97.38 107 SER A C 1
ATOM 830 O O . SER A 1 107 ? 6.130 -9.156 -0.646 1.00 97.38 107 SER A O 1
ATOM 832 N N . ASN A 1 108 ? 7.541 -7.594 0.127 1.00 95.75 108 ASN A N 1
ATOM 833 C CA . ASN A 1 108 ? 7.424 -8.001 1.527 1.00 95.75 108 ASN A CA 1
ATOM 834 C C . ASN A 1 108 ? 6.014 -7.715 2.081 1.00 95.75 108 ASN A C 1
ATOM 836 O O . ASN A 1 108 ? 5.299 -6.853 1.564 1.00 95.75 108 ASN A O 1
ATOM 840 N N . GLU A 1 109 ? 5.643 -8.410 3.159 1.00 97.38 109 GLU A N 1
ATOM 841 C CA . GLU A 1 109 ? 4.512 -7.995 3.994 1.00 97.38 109 GLU A CA 1
ATOM 842 C C . GLU A 1 109 ? 4.908 -6.732 4.769 1.00 97.38 109 GLU A C 1
ATOM 844 O O . GLU A 1 109 ? 5.986 -6.674 5.370 1.00 97.38 109 GLU A O 1
ATOM 849 N N . VAL A 1 110 ? 4.039 -5.725 4.748 1.00 97.44 110 VAL A N 1
ATOM 850 C CA . VAL A 1 110 ? 4.117 -4.554 5.622 1.00 97.44 110 VAL A CA 1
ATOM 851 C C . VAL A 1 110 ? 2.992 -4.613 6.641 1.00 97.44 110 VAL A C 1
ATOM 853 O O . VAL A 1 110 ? 1.873 -5.007 6.318 1.00 97.44 110 VAL A O 1
ATOM 856 N N . LYS A 1 111 ? 3.294 -4.216 7.876 1.00 98.25 111 LYS A N 1
ATOM 857 C CA . LYS A 1 111 ? 2.324 -4.150 8.970 1.00 98.25 111 LYS A CA 1
ATOM 858 C C . LYS A 1 111 ? 2.218 -2.727 9.474 1.00 98.25 111 LYS A C 1
ATOM 860 O O . LYS A 1 111 ? 3.229 -2.031 9.557 1.00 98.25 111 LYS A O 1
ATOM 865 N N . PHE A 1 112 ? 1.014 -2.317 9.834 1.00 97.81 112 PHE A N 1
ATOM 866 C CA . PHE A 1 112 ? 0.765 -1.025 10.460 1.00 97.81 112 PHE A CA 1
ATOM 867 C C . PHE A 1 112 ? -0.485 -1.089 11.325 1.00 97.81 112 PHE A C 1
ATOM 869 O O . PHE A 1 112 ? -1.355 -1.927 11.106 1.00 97.81 112 PHE A O 1
ATOM 876 N N . THR A 1 113 ? -0.576 -0.183 12.293 1.00 97.31 113 THR A N 1
ATOM 877 C CA . THR A 1 113 ? -1.732 -0.076 13.181 1.00 97.31 113 THR A CA 1
ATOM 878 C C . THR A 1 113 ? -2.416 1.255 12.942 1.00 97.31 113 THR A C 1
ATOM 880 O O . THR A 1 113 ? -1.768 2.294 13.041 1.00 97.31 113 THR A O 1
ATOM 883 N N . MET A 1 114 ? -3.714 1.224 12.647 1.00 94.88 114 MET A N 1
ATOM 884 C CA . MET A 1 114 ? -4.537 2.429 12.554 1.00 94.88 114 MET A CA 1
ATOM 885 C C . MET A 1 114 ? -5.165 2.727 13.920 1.00 94.88 114 MET A C 1
ATOM 887 O O . MET A 1 114 ? -5.818 1.862 14.510 1.00 94.88 114 MET A O 1
ATOM 891 N N . ALA A 1 115 ? -4.950 3.936 14.441 1.00 93.75 115 ALA A N 1
ATOM 892 C CA . ALA A 1 115 ? -5.452 4.363 15.746 1.00 93.75 115 ALA A CA 1
ATOM 893 C C . ALA A 1 115 ? -6.985 4.486 15.767 1.00 93.75 115 ALA A C 1
ATOM 895 O O . ALA A 1 115 ? -7.606 4.846 14.772 1.00 93.75 115 ALA A O 1
ATOM 896 N N . ALA A 1 116 ? -7.616 4.237 16.917 1.00 91.31 116 ALA A N 1
ATOM 897 C CA . ALA A 1 116 ? -9.059 4.449 17.077 1.00 91.31 116 ALA A CA 1
ATOM 898 C C . ALA A 1 116 ? -9.450 5.937 17.076 1.00 91.31 116 ALA A C 1
ATOM 900 O O . A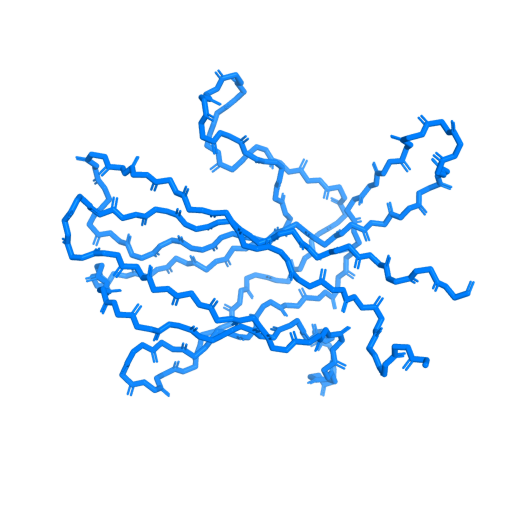LA A 1 116 ? -10.567 6.276 16.696 1.00 91.31 116 ALA A O 1
ATOM 901 N N . SER A 1 117 ? -8.540 6.819 17.508 1.00 89.56 117 SER A N 1
ATOM 902 C CA . SER A 1 117 ? -8.732 8.268 17.511 1.00 89.56 117 SER A CA 1
ATOM 903 C C . SER A 1 117 ? -7.377 9.002 17.569 1.00 89.56 117 SER A C 1
ATOM 905 O O . SER A 1 117 ? -6.556 8.632 18.412 1.00 89.56 117 SER A O 1
ATOM 907 N N . PRO A 1 118 ? -7.163 10.063 16.765 1.00 89.06 118 PRO A N 1
ATOM 908 C CA . PRO A 1 118 ? -8.016 10.450 15.637 1.00 89.06 118 PRO A CA 1
ATOM 909 C C . PRO A 1 118 ? -8.008 9.362 14.538 1.00 89.06 118 PRO A C 1
ATOM 911 O O . PRO A 1 118 ? -7.045 8.597 14.458 1.00 89.06 118 PRO A O 1
ATOM 914 N N . PRO A 1 119 ? -9.067 9.242 13.713 1.00 90.25 119 PRO A N 1
ATOM 915 C CA . PRO A 1 119 ? -9.063 8.334 12.568 1.00 90.25 119 PRO A CA 1
ATOM 916 C C . PRO A 1 119 ? -7.900 8.631 11.623 1.00 90.25 119 PRO A C 1
ATOM 918 O O . PRO A 1 119 ? -7.594 9.792 11.356 1.00 90.25 119 PRO A O 1
ATOM 921 N N . GLN A 1 120 ? -7.274 7.592 11.080 1.00 91.25 120 GLN A N 1
ATOM 922 C CA . GLN A 1 120 ? -6.079 7.730 10.255 1.00 91.25 120 GLN A CA 1
ATOM 923 C C . GLN A 1 120 ? -6.336 7.377 8.793 1.00 91.25 120 GLN A C 1
ATOM 925 O O . GLN A 1 120 ? -7.206 6.581 8.450 1.00 91.25 120 GLN A O 1
ATOM 930 N N . TYR A 1 121 ? -5.522 7.958 7.928 1.00 89.25 121 TYR A N 1
ATOM 931 C CA . TYR A 1 121 ? -5.357 7.568 6.538 1.00 89.25 121 TYR A CA 1
ATOM 932 C C . TYR A 1 121 ? -3.956 6.982 6.373 1.00 89.25 121 TYR A C 1
ATOM 934 O O . TYR A 1 121 ? -2.995 7.500 6.948 1.00 89.25 121 TYR A O 1
ATOM 942 N N . VAL A 1 122 ? -3.833 5.902 5.601 1.00 94.62 122 VAL A N 1
ATOM 943 C CA . VAL A 1 122 ? -2.547 5.237 5.367 1.00 94.62 122 VAL A CA 1
ATOM 944 C C . VAL A 1 122 ? -2.182 5.275 3.889 1.00 94.62 122 VAL A C 1
ATOM 946 O O . VAL A 1 122 ? -3.002 5.009 3.012 1.00 94.62 122 VAL A O 1
ATOM 949 N N . HIS A 1 123 ? -0.920 5.579 3.622 1.00 96.50 123 HIS A N 1
ATOM 950 C CA . HIS A 1 123 ? -0.298 5.489 2.313 1.00 96.50 123 HIS A CA 1
ATOM 951 C C . HIS A 1 123 ? 0.857 4.488 2.353 1.00 96.50 123 HIS A C 1
ATOM 953 O O . HIS A 1 123 ? 1.604 4.442 3.334 1.00 96.50 123 HIS A O 1
ATOM 959 N N . ILE A 1 124 ? 1.021 3.706 1.289 1.00 97.94 124 ILE A N 1
ATOM 960 C CA . ILE A 1 124 ? 2.113 2.742 1.153 1.00 97.94 124 ILE A CA 1
ATOM 961 C C . ILE A 1 124 ? 2.863 2.993 -0.154 1.00 97.94 124 ILE A C 1
ATOM 963 O O . ILE A 1 124 ? 2.324 2.808 -1.245 1.00 97.94 124 ILE A O 1
ATOM 967 N N . ASP A 1 125 ? 4.133 3.362 -0.037 1.00 97.12 125 ASP A N 1
ATOM 968 C CA . ASP A 1 125 ? 5.050 3.472 -1.165 1.00 97.12 125 ASP A CA 1
ATOM 969 C C . ASP A 1 125 ? 5.728 2.114 -1.410 1.00 97.12 125 ASP A C 1
ATOM 971 O O . ASP A 1 125 ? 6.496 1.630 -0.572 1.00 97.12 125 ASP A O 1
ATOM 975 N N . PHE A 1 126 ? 5.478 1.497 -2.565 1.00 97.38 126 PHE A N 1
ATOM 976 C CA . PHE A 1 126 ? 6.166 0.286 -3.014 1.00 97.38 126 PHE A CA 1
ATOM 977 C C . PHE A 1 126 ? 7.298 0.661 -3.967 1.00 97.38 126 PHE A C 1
ATOM 979 O O . PHE A 1 126 ? 7.081 0.892 -5.158 1.00 97.38 126 PHE A O 1
ATOM 986 N N . PHE A 1 127 ? 8.522 0.708 -3.444 1.00 95.19 127 PHE A N 1
ATOM 987 C CA . PHE A 1 127 ? 9.713 1.009 -4.236 1.00 95.19 127 PHE A CA 1
ATOM 988 C C . PHE A 1 127 ? 10.332 -0.269 -4.805 1.00 95.19 127 PHE A C 1
ATOM 990 O O . PHE A 1 127 ? 10.424 -1.269 -4.089 1.00 95.19 127 PHE A O 1
ATOM 997 N N . PRO A 1 128 ? 10.770 -0.271 -6.074 1.00 93.50 128 PRO A N 1
ATOM 998 C CA . PRO A 1 128 ? 11.436 -1.425 -6.654 1.00 93.50 128 PRO A CA 1
ATOM 999 C C . PRO A 1 128 ? 12.807 -1.611 -5.999 1.00 93.50 128 PRO A C 1
ATOM 1001 O O . PRO A 1 128 ? 13.556 -0.654 -5.796 1.00 93.50 128 PRO A O 1
ATOM 1004 N N . ASN A 1 129 ? 13.137 -2.857 -5.670 1.00 88.94 129 ASN A N 1
ATOM 1005 C CA . ASN A 1 129 ? 14.447 -3.206 -5.143 1.00 88.94 129 ASN A CA 1
ATOM 1006 C C . ASN A 1 129 ? 15.486 -3.093 -6.264 1.00 88.94 129 ASN A C 1
ATOM 1008 O O . ASN A 1 129 ? 15.278 -3.625 -7.3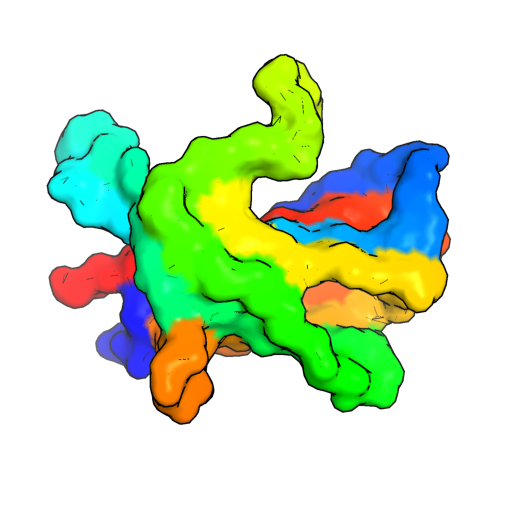54 1.00 88.94 129 ASN A O 1
ATOM 1012 N N . GLN A 1 130 ? 16.604 -2.414 -5.999 1.00 70.44 130 GLN A N 1
ATOM 1013 C CA . GLN A 1 130 ? 17.743 -2.421 -6.917 1.00 70.44 130 GLN A CA 1
ATOM 1014 C C . GLN A 1 130 ? 18.311 -3.844 -6.968 1.00 70.44 130 GLN A C 1
ATOM 1016 O O . GLN A 1 130 ? 18.641 -4.412 -5.922 1.00 70.44 130 GLN A O 1
ATOM 1021 N N . GLN A 1 131 ? 18.345 -4.429 -8.167 1.00 55.56 131 GLN A N 1
ATOM 1022 C CA . GLN A 1 131 ? 19.068 -5.671 -8.441 1.00 55.56 131 GLN A CA 1
ATOM 1023 C C . GLN A 1 131 ? 20.534 -5.372 -8.727 1.00 55.56 131 GLN A C 1
ATOM 1025 O O . GLN A 1 131 ? 20.794 -4.352 -9.404 1.00 55.56 131 GLN A O 1
#